Protein AF-A0A9D1FZ82-F1 (afdb_monomer_lite)

Organism: NCBI:txid2840668

Structure (mmCIF, N/CA/C/O backbone):
data_AF-A0A9D1FZ82-F1
#
_entry.id   AF-A0A9D1FZ82-F1
#
loop_
_atom_site.group_PDB
_atom_site.id
_atom_site.type_symbol
_atom_site.label_atom_id
_atom_site.label_alt_id
_atom_site.label_comp_id
_atom_site.label_asym_id
_atom_site.label_entity_id
_atom_site.label_seq_id
_atom_site.pdbx_PDB_ins_code
_atom_site.Cartn_x
_atom_site.Cartn_y
_atom_site.Cartn_z
_atom_site.occupancy
_atom_site.B_iso_or_equiv
_atom_site.auth_seq_id
_atom_site.auth_comp_id
_atom_site.auth_asym_id
_atom_site.auth_atom_id
_atom_site.pdbx_PDB_model_num
ATOM 1 N N . MET A 1 1 ? -15.904 -6.780 24.017 1.00 53.94 1 MET A N 1
ATOM 2 C CA . MET A 1 1 ? -14.693 -6.155 23.445 1.00 53.94 1 MET A CA 1
ATOM 3 C C . MET A 1 1 ? -14.638 -6.569 21.989 1.00 53.94 1 MET A C 1
ATOM 5 O O . MET A 1 1 ? -14.682 -7.765 21.737 1.00 53.94 1 MET A O 1
ATOM 9 N N . GLN A 1 2 ? -14.647 -5.624 21.053 1.00 71.50 2 GLN A N 1
ATOM 10 C CA . GLN A 1 2 ? -14.411 -5.942 19.645 1.00 71.50 2 GLN A CA 1
ATOM 11 C C . GLN A 1 2 ? -12.895 -6.039 19.453 1.00 71.50 2 GLN A C 1
ATOM 13 O O . GLN A 1 2 ? -12.169 -5.139 19.873 1.00 71.50 2 GLN A O 1
ATOM 18 N N . TYR A 1 3 ? -12.412 -7.162 18.925 1.00 83.44 3 TYR A N 1
ATOM 19 C CA . TYR A 1 3 ? -10.988 -7.346 18.658 1.00 83.44 3 TYR A CA 1
ATOM 20 C C . TYR A 1 3 ? -10.577 -6.479 17.465 1.00 83.44 3 TYR A C 1
ATOM 22 O O . TYR A 1 3 ? -11.294 -6.429 16.469 1.00 83.44 3 TYR A O 1
ATOM 30 N N . LYS A 1 4 ? -9.430 -5.804 17.580 1.00 93.50 4 LYS A N 1
ATOM 31 C CA . LYS A 1 4 ? -8.801 -5.092 16.466 1.00 93.50 4 LYS A CA 1
ATOM 32 C C . LYS A 1 4 ? -7.979 -6.081 15.652 1.00 93.50 4 LYS A C 1
ATOM 34 O O . LYS A 1 4 ? -7.133 -6.775 16.216 1.00 93.50 4 LYS A O 1
ATOM 39 N N . VAL A 1 5 ? -8.223 -6.136 14.350 1.00 95.19 5 VAL A N 1
ATOM 40 C CA . VAL A 1 5 ? -7.501 -7.016 13.431 1.00 95.19 5 VAL A CA 1
ATOM 41 C C . VAL A 1 5 ? -6.331 -6.258 12.813 1.00 95.19 5 VAL A C 1
ATOM 43 O O . VAL A 1 5 ? -6.463 -5.116 12.370 1.00 95.19 5 VAL A O 1
ATOM 46 N N . CYS A 1 6 ? -5.176 -6.913 12.801 1.00 94.56 6 CYS A N 1
ATOM 47 C CA . CYS A 1 6 ? -4.031 -6.531 11.995 1.00 94.56 6 CYS A CA 1
ATOM 48 C C . CYS A 1 6 ? -3.896 -7.577 10.895 1.00 94.56 6 CYS A C 1
ATOM 50 O O . CYS A 1 6 ? -3.554 -8.722 11.191 1.00 94.56 6 CYS A O 1
ATOM 52 N N . ASP A 1 7 ? -4.184 -7.193 9.659 1.00 94.69 7 ASP A N 1
ATOM 53 C CA . ASP A 1 7 ? -3.956 -8.049 8.505 1.00 94.69 7 ASP A CA 1
ATOM 54 C C . ASP A 1 7 ? -2.553 -7.791 7.947 1.00 94.69 7 ASP A C 1
ATOM 56 O O . ASP A 1 7 ? -2.177 -6.654 7.646 1.00 94.69 7 ASP A O 1
ATOM 60 N N . ALA A 1 8 ? -1.768 -8.861 7.868 1.00 93.06 8 ALA A N 1
ATOM 61 C CA . ALA A 1 8 ? -0.363 -8.825 7.502 1.00 93.06 8 ALA A CA 1
ATOM 62 C C .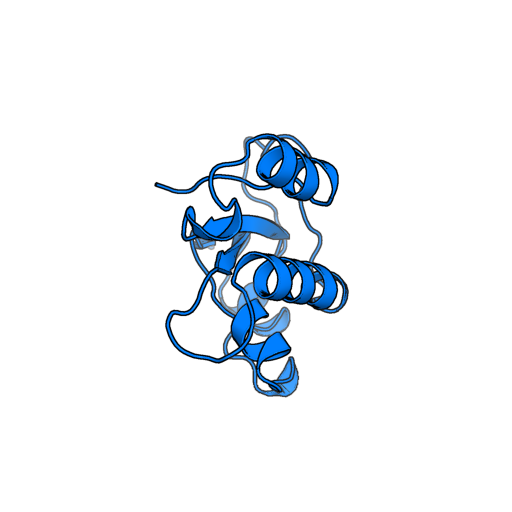 ALA A 1 8 ? -0.130 -8.809 5.985 1.00 93.06 8 ALA A C 1
ATOM 64 O O . ALA A 1 8 ? 1.007 -8.570 5.580 1.00 93.06 8 ALA A O 1
ATOM 65 N N . HIS A 1 9 ? -1.153 -9.046 5.151 1.00 93.75 9 HIS A N 1
ATOM 66 C CA . HIS A 1 9 ? -0.965 -9.116 3.699 1.00 93.75 9 HIS A CA 1
ATOM 67 C C . HIS A 1 9 ? -2.241 -8.847 2.896 1.00 93.75 9 HIS A C 1
ATOM 69 O O . HIS A 1 9 ? -3.277 -9.450 3.149 1.00 93.75 9 HIS A O 1
ATOM 75 N N . CYS A 1 10 ? -2.162 -8.004 1.862 1.00 92.38 10 CYS A N 1
ATOM 76 C CA . CYS A 1 10 ? -3.277 -7.762 0.947 1.00 92.38 10 CYS A CA 1
ATOM 77 C C . CYS A 1 10 ? -2.819 -7.347 -0.453 1.00 92.38 10 CYS A C 1
ATOM 79 O O . CYS A 1 10 ? -2.087 -6.370 -0.630 1.00 92.38 10 CYS A O 1
ATOM 81 N N . ASP A 1 11 ? -3.372 -8.036 -1.454 1.00 91.62 11 ASP A N 1
ATOM 82 C CA . ASP A 1 11 ? -3.028 -7.892 -2.874 1.00 91.62 11 ASP A CA 1
ATOM 83 C C . ASP A 1 11 ? -3.901 -6.882 -3.632 1.00 91.62 11 ASP A C 1
ATOM 85 O O . ASP A 1 11 ? -3.867 -6.809 -4.865 1.00 91.62 11 ASP A O 1
ATOM 89 N N . THR A 1 12 ? -4.709 -6.088 -2.927 1.00 91.88 12 THR A N 1
ATOM 90 C CA . THR A 1 12 ? -5.705 -5.208 -3.565 1.00 91.88 12 THR A CA 1
ATOM 91 C C . THR A 1 12 ? -5.076 -4.195 -4.522 1.00 91.88 12 THR A C 1
ATOM 93 O O . THR A 1 12 ? -5.660 -3.891 -5.560 1.00 91.88 12 THR A O 1
ATOM 96 N N . LEU A 1 13 ? -3.850 -3.733 -4.265 1.00 91.69 13 LEU A N 1
ATOM 97 C CA . LEU A 1 13 ? -3.152 -2.841 -5.197 1.00 91.69 13 LEU A CA 1
ATOM 98 C C . LEU A 1 13 ? -2.842 -3.520 -6.536 1.00 91.69 13 LEU A C 1
ATOM 100 O O . LEU A 1 13 ? -2.915 -2.877 -7.583 1.00 91.69 13 LEU A O 1
ATOM 104 N N . SER A 1 14 ? -2.552 -4.826 -6.538 1.00 89.56 14 SER A N 1
ATOM 105 C CA . SER A 1 14 ? -2.342 -5.561 -7.788 1.00 89.56 14 SER A CA 1
ATOM 106 C C . SER A 1 14 ? -3.623 -5.701 -8.597 1.00 89.56 14 SER A C 1
ATOM 108 O O . SER A 1 14 ? -3.574 -5.705 -9.828 1.00 89.56 14 SER A O 1
ATOM 110 N N . HIS A 1 15 ? -4.766 -5.815 -7.926 1.00 89.62 15 HIS A N 1
ATOM 111 C CA . HIS A 1 15 ? -6.069 -5.801 -8.583 1.00 89.62 15 HIS A CA 1
ATOM 112 C C . HIS A 1 15 ? -6.303 -4.469 -9.310 1.00 89.62 15 HIS A C 1
ATOM 114 O O . HIS A 1 15 ? -6.609 -4.481 -10.503 1.00 89.62 15 HIS A O 1
ATOM 120 N N . LEU A 1 16 ? -6.037 -3.336 -8.652 1.00 88.56 16 LEU A N 1
ATOM 121 C CA . LEU A 1 16 ? -6.186 -2.003 -9.253 1.00 88.56 16 LEU A CA 1
ATOM 122 C C . LEU A 1 16 ? -5.292 -1.817 -10.489 1.00 88.56 16 LEU A C 1
ATOM 124 O O . LEU A 1 16 ? -5.774 -1.462 -11.563 1.00 88.56 16 LEU A O 1
ATOM 128 N N . VAL A 1 17 ? -4.000 -2.153 -10.401 1.00 89.56 17 VAL A N 1
ATOM 129 C CA . VAL A 1 17 ? -3.084 -2.017 -11.557 1.00 89.56 17 VAL A CA 1
ATOM 130 C C . VAL A 1 17 ? -3.374 -3.003 -12.693 1.00 89.56 17 VAL A C 1
ATOM 132 O O . VAL A 1 17 ? -2.870 -2.824 -13.800 1.00 89.56 17 VAL A O 1
ATOM 135 N N . SER A 1 18 ? -4.170 -4.044 -12.436 1.00 87.81 18 SER A N 1
ATOM 136 C CA . SER A 1 18 ? -4.590 -5.026 -13.443 1.00 87.81 18 SER A CA 1
ATOM 137 C C . SER A 1 18 ? -5.897 -4.637 -14.149 1.00 87.81 18 SER A C 1
ATOM 139 O O . SER A 1 18 ? -6.444 -5.450 -14.893 1.00 87.81 18 SER A O 1
ATOM 141 N N . GLY A 1 19 ? -6.390 -3.410 -13.937 1.00 87.06 19 GLY A N 1
ATOM 142 C CA . GLY A 1 19 ? -7.632 -2.897 -14.524 1.00 87.06 19 GLY A CA 1
ATOM 143 C C . GLY A 1 19 ? -8.871 -3.103 -13.648 1.00 87.06 19 GLY A C 1
ATOM 144 O O . GLY A 1 19 ? -9.988 -2.882 -14.112 1.00 87.06 19 GLY A O 1
ATOM 145 N N . GLY A 1 20 ? -8.688 -3.541 -12.401 1.00 88.44 20 GLY A N 1
ATOM 146 C CA . GLY A 1 20 ? -9.737 -3.547 -11.390 1.00 88.44 20 GLY A CA 1
ATOM 147 C C . GLY A 1 20 ? -10.072 -2.141 -10.884 1.00 88.44 20 GLY A C 1
ATOM 148 O O . GLY A 1 20 ? -9.332 -1.187 -11.109 1.00 88.44 20 GLY A O 1
ATOM 149 N N . THR A 1 21 ? -11.186 -2.017 -10.168 1.00 89.56 21 THR A N 1
ATOM 150 C CA . THR A 1 21 ? -11.616 -0.789 -9.485 1.00 89.56 21 THR A CA 1
ATOM 151 C C . THR A 1 21 ? -11.778 -1.052 -7.988 1.00 89.56 21 THR A C 1
ATOM 153 O O . THR A 1 21 ? -11.802 -2.201 -7.545 1.00 89.56 21 THR A O 1
ATOM 156 N N . LEU A 1 22 ? -11.911 0.001 -7.177 1.00 87.06 22 LEU A N 1
ATOM 157 C CA . LEU A 1 22 ? -12.237 -0.165 -5.754 1.00 87.06 22 LEU A CA 1
ATOM 158 C C . LEU A 1 22 ? -13.620 -0.794 -5.548 1.00 87.06 22 LEU A C 1
ATOM 160 O O . LEU A 1 22 ? -13.800 -1.592 -4.636 1.00 87.06 22 LEU A O 1
ATOM 164 N N . GLU A 1 23 ? -14.582 -0.491 -6.421 1.00 87.06 23 GLU A N 1
ATOM 165 C CA . GLU A 1 23 ? -15.952 -1.015 -6.330 1.00 87.06 23 GLU A CA 1
ATOM 166 C C . GLU A 1 23 ? -16.008 -2.543 -6.452 1.00 87.06 23 GLU A C 1
ATOM 168 O O . GLU A 1 23 ? -16.820 -3.194 -5.793 1.00 87.06 23 GLU A O 1
ATOM 173 N N . ASN A 1 24 ? -15.135 -3.126 -7.278 1.00 88.06 24 ASN A N 1
ATOM 174 C CA . ASN A 1 24 ? -15.048 -4.573 -7.472 1.00 88.06 24 ASN A CA 1
ATOM 175 C C . ASN A 1 24 ? -13.867 -5.220 -6.729 1.00 88.06 24 ASN A C 1
ATOM 177 O O . ASN A 1 24 ? -13.640 -6.421 -6.884 1.00 88.06 24 ASN A O 1
ATOM 181 N N . ALA A 1 25 ? -13.132 -4.461 -5.912 1.00 89.25 25 ALA A N 1
ATOM 182 C CA . ALA A 1 25 ? -12.078 -5.003 -5.068 1.00 89.25 25 ALA A CA 1
ATOM 183 C C . ALA A 1 25 ? -12.669 -5.861 -3.941 1.00 89.25 25 ALA A C 1
ATOM 185 O O . ALA A 1 25 ? -13.742 -5.576 -3.403 1.00 89.25 25 ALA A O 1
ATOM 186 N N . THR A 1 26 ? -11.953 -6.916 -3.542 1.00 87.38 26 THR A N 1
ATOM 187 C CA . THR A 1 26 ? -12.321 -7.725 -2.367 1.00 87.38 26 THR A CA 1
ATOM 188 C C . THR A 1 26 ? -12.211 -6.906 -1.084 1.00 87.38 26 THR A C 1
ATOM 190 O O . THR A 1 26 ? -13.080 -7.007 -0.216 1.00 87.38 26 THR A O 1
ATOM 193 N N . ILE A 1 27 ? -11.192 -6.051 -0.992 1.00 91.50 27 ILE A N 1
ATOM 194 C CA . ILE A 1 27 ? -10.973 -5.151 0.136 1.00 91.50 27 ILE A CA 1
ATOM 195 C C . ILE A 1 27 ? -11.338 -3.729 -0.281 1.00 91.50 27 ILE A C 1
ATOM 197 O O . ILE A 1 27 ? -10.799 -3.191 -1.245 1.00 91.50 27 ILE A O 1
ATOM 201 N N . THR A 1 28 ? -12.243 -3.125 0.484 1.00 91.75 28 THR A N 1
ATOM 202 C CA . THR A 1 28 ? -12.617 -1.711 0.392 1.00 91.75 28 THR A CA 1
ATOM 203 C C . THR A 1 28 ? -12.520 -1.092 1.790 1.00 91.75 28 THR A C 1
ATOM 205 O O . THR A 1 28 ? -12.544 -1.837 2.778 1.00 91.75 28 THR A O 1
ATOM 208 N N . PRO A 1 29 ? -12.432 0.240 1.919 1.00 91.00 29 PRO A N 1
ATOM 209 C CA . PRO A 1 29 ? -12.450 0.917 3.218 1.00 91.00 29 PRO A CA 1
ATOM 210 C C . PRO A 1 29 ? -13.628 0.490 4.107 1.00 91.00 29 PRO A C 1
ATOM 212 O O . PRO A 1 29 ? -13.458 0.229 5.298 1.00 91.00 29 PRO A O 1
ATOM 215 N N . GLU A 1 30 ? -14.815 0.340 3.521 1.00 92.56 30 GLU A N 1
ATOM 216 C CA . GLU A 1 30 ? -16.034 -0.065 4.222 1.00 92.56 30 GLU A CA 1
ATOM 217 C C . GLU A 1 30 ? -15.928 -1.503 4.728 1.00 92.56 30 GLU A C 1
ATOM 219 O O . GLU A 1 30 ? -16.341 -1.798 5.849 1.00 92.56 30 GLU A O 1
ATOM 224 N N . ARG A 1 31 ? -15.341 -2.405 3.929 1.00 94.25 31 ARG A N 1
ATOM 225 C CA . ARG A 1 31 ? -15.128 -3.802 4.331 1.00 94.25 31 ARG A CA 1
ATOM 226 C C . ARG A 1 31 ? -14.052 -3.936 5.402 1.00 94.25 31 ARG A C 1
ATOM 228 O O . ARG A 1 31 ? -14.226 -4.749 6.305 1.00 94.25 31 ARG A O 1
ATOM 235 N N . LEU A 1 32 ? -12.995 -3.121 5.352 1.00 95.00 32 LEU A N 1
ATOM 236 C CA . LEU A 1 32 ? -11.998 -3.049 6.425 1.00 95.00 32 LEU A CA 1
ATOM 237 C C . LEU A 1 32 ? -12.654 -2.622 7.742 1.00 95.00 32 LEU A C 1
ATOM 239 O O . LEU A 1 32 ? -12.491 -3.294 8.759 1.00 95.00 32 LEU A O 1
ATOM 243 N N . ALA A 1 33 ? -13.456 -1.553 7.708 1.00 93.81 33 ALA A N 1
ATOM 244 C CA . ALA A 1 33 ? -14.171 -1.059 8.881 1.00 93.81 33 ALA A CA 1
ATOM 245 C C . ALA A 1 33 ? -15.169 -2.096 9.425 1.00 93.81 33 ALA A C 1
ATOM 247 O O . ALA A 1 33 ? -15.164 -2.390 10.620 1.00 93.81 33 ALA A O 1
ATOM 248 N N . ALA A 1 34 ? -15.983 -2.701 8.556 1.00 93.88 34 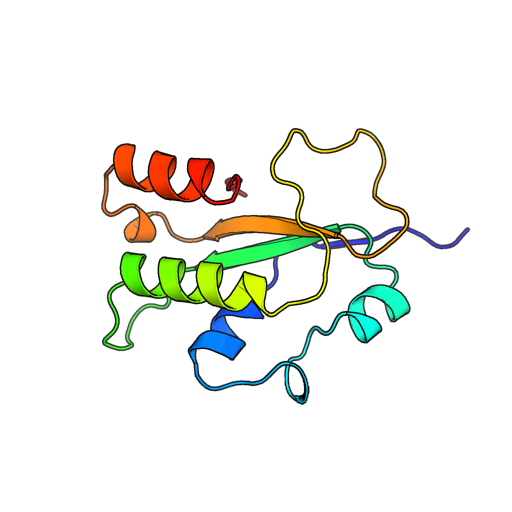ALA A N 1
ATOM 249 C CA . ALA A 1 34 ? -16.955 -3.723 8.943 1.00 93.88 34 ALA A CA 1
ATOM 250 C C . ALA A 1 34 ? -16.292 -4.994 9.504 1.00 93.88 34 ALA A C 1
ATOM 252 O O . ALA A 1 34 ? -16.829 -5.617 10.419 1.00 93.88 34 ALA A O 1
ATOM 253 N N . GLY A 1 35 ? -15.118 -5.361 8.983 1.00 93.44 35 GLY A N 1
ATOM 254 C CA . GLY A 1 35 ? -14.320 -6.496 9.448 1.00 93.44 35 GLY A CA 1
ATOM 255 C C . GLY A 1 35 ? -13.508 -6.229 10.719 1.00 93.44 35 GLY A C 1
ATOM 256 O O . GLY A 1 35 ? -12.887 -7.153 11.238 1.00 93.44 35 GLY A O 1
ATOM 257 N N . GLY A 1 36 ? -13.492 -4.993 11.232 1.00 95.00 36 GLY A N 1
ATOM 258 C CA . GLY A 1 36 ? -12.670 -4.618 12.386 1.00 95.00 36 GLY A CA 1
ATOM 259 C C . GLY A 1 36 ? -11.166 -4.599 12.090 1.00 95.00 36 GLY A C 1
ATOM 260 O O . GLY A 1 36 ? -10.361 -4.765 13.009 1.00 95.00 36 GLY A O 1
ATOM 261 N N . VAL A 1 37 ? -10.776 -4.417 10.823 1.00 96.25 37 VAL A N 1
ATOM 262 C CA . VAL A 1 37 ? -9.371 -4.290 10.417 1.00 96.25 37 VAL A CA 1
ATOM 263 C C . VAL A 1 37 ? -8.874 -2.894 10.762 1.00 96.25 37 VAL A C 1
ATOM 265 O O . VAL A 1 37 ? -9.252 -1.900 10.147 1.00 96.25 37 VAL A O 1
ATOM 268 N N . SER A 1 38 ? -8.008 -2.833 11.765 1.00 96.31 38 SER A N 1
ATOM 269 C CA . SER A 1 38 ? -7.366 -1.609 12.241 1.00 96.31 38 SER A CA 1
ATOM 270 C C . SER A 1 38 ? -6.087 -1.291 11.476 1.00 96.31 38 SER A C 1
ATOM 272 O O . SER A 1 38 ? -5.794 -0.126 11.222 1.00 96.31 38 SER A O 1
ATOM 274 N N . LEU A 1 39 ? -5.311 -2.317 11.119 1.00 95.56 39 LEU A N 1
ATOM 275 C CA . LEU A 1 39 ? -4.074 -2.172 10.358 1.00 95.56 39 LEU A CA 1
ATOM 276 C C . LEU A 1 39 ? -4.091 -3.152 9.186 1.00 95.56 39 LEU A C 1
ATOM 278 O O . LEU A 1 39 ? -4.293 -4.345 9.396 1.00 95.56 39 LEU A O 1
ATOM 282 N N . GLN A 1 40 ? -3.877 -2.641 7.979 1.00 95.75 40 GLN A N 1
ATOM 283 C CA . GLN A 1 40 ? -3.768 -3.419 6.752 1.00 95.75 40 GLN A CA 1
ATOM 284 C C . GLN A 1 40 ? -2.380 -3.219 6.156 1.00 95.75 40 GLN A C 1
ATOM 286 O O . GLN A 1 40 ? -1.977 -2.091 5.863 1.00 95.75 40 GLN A O 1
ATOM 291 N N . VAL A 1 41 ? -1.663 -4.308 5.918 1.00 95.31 41 VAL A N 1
ATOM 292 C CA . VAL A 1 41 ? -0.480 -4.273 5.060 1.00 95.31 41 VAL A CA 1
ATOM 293 C C . VAL A 1 41 ? -0.924 -4.439 3.611 1.00 95.31 41 VAL A C 1
ATOM 295 O O . VAL A 1 41 ? -1.565 -5.430 3.269 1.00 95.31 41 VAL A O 1
ATOM 298 N N . PHE A 1 42 ? -0.572 -3.480 2.761 1.00 94.69 42 PHE A N 1
ATOM 299 C CA . PHE A 1 42 ? -0.737 -3.559 1.315 1.00 94.69 42 PHE A CA 1
ATOM 300 C C . PHE A 1 42 ? 0.581 -3.981 0.667 1.00 94.69 42 PHE A C 1
ATOM 302 O O . PHE A 1 42 ? 1.601 -3.302 0.828 1.00 94.69 42 PHE A O 1
ATOM 309 N N . ALA A 1 43 ? 0.554 -5.084 -0.074 1.00 93.94 43 ALA A N 1
ATOM 310 C CA . ALA A 1 43 ? 1.738 -5.626 -0.718 1.00 93.94 43 ALA A CA 1
ATOM 311 C C . ALA A 1 43 ? 2.023 -4.924 -2.051 1.00 93.94 43 ALA A C 1
ATOM 313 O O . ALA A 1 43 ? 1.169 -4.841 -2.939 1.00 93.94 43 ALA A O 1
ATOM 314 N N . LEU A 1 44 ? 3.255 -4.444 -2.200 1.00 93.50 44 LEU A N 1
ATOM 315 C CA . LEU A 1 44 ? 3.864 -4.132 -3.484 1.00 93.50 44 LEU A CA 1
ATOM 316 C C . LEU A 1 44 ? 4.555 -5.411 -3.955 1.00 93.50 44 LEU A C 1
ATOM 318 O O . LEU A 1 44 ? 5.618 -5.749 -3.434 1.00 93.50 44 LEU A O 1
ATOM 322 N N . PHE A 1 45 ? 3.944 -6.141 -4.891 1.00 87.31 45 PHE A N 1
ATOM 323 C CA . PHE A 1 45 ? 4.436 -7.471 -5.252 1.00 87.31 45 PHE A CA 1
ATOM 324 C C . PHE A 1 45 ? 4.645 -7.704 -6.744 1.00 87.31 45 PHE A C 1
ATOM 326 O O . PHE A 1 45 ? 3.921 -7.209 -7.623 1.00 87.31 45 PHE A O 1
ATOM 333 N N . ALA A 1 46 ? 5.652 -8.523 -7.025 1.00 76.06 46 ALA A N 1
ATOM 334 C CA . ALA A 1 46 ? 5.942 -9.011 -8.355 1.00 76.06 46 ALA A CA 1
ATOM 335 C C . ALA A 1 46 ? 5.002 -10.170 -8.702 1.00 76.06 46 ALA A C 1
ATOM 337 O O . ALA A 1 46 ? 4.891 -11.152 -7.980 1.00 76.06 46 ALA A O 1
ATOM 338 N N . THR A 1 47 ? 4.337 -10.097 -9.854 1.00 66.69 47 THR A N 1
ATOM 339 C CA . THR A 1 47 ? 3.760 -11.305 -10.462 1.00 66.69 47 THR A CA 1
ATOM 340 C C . THR A 1 47 ? 4.698 -11.793 -11.543 1.00 66.69 47 THR A C 1
ATOM 342 O O . THR A 1 47 ? 4.954 -11.058 -12.500 1.00 66.69 47 THR A O 1
ATOM 345 N N . TYR A 1 48 ? 5.134 -13.044 -11.450 1.00 54.62 48 TYR A N 1
ATOM 346 C CA . TYR A 1 48 ? 5.784 -13.724 -12.562 1.00 54.62 48 TYR A CA 1
ATOM 347 C C . TYR A 1 48 ? 4.828 -13.782 -13.769 1.00 54.62 48 TYR A C 1
ATOM 349 O O . TYR A 1 48 ? 3.667 -14.169 -13.644 1.00 54.62 48 TYR A O 1
ATOM 357 N N . GLY A 1 49 ? 5.313 -13.398 -14.955 1.00 52.59 49 GLY A N 1
ATOM 358 C CA . GLY A 1 49 ? 4.694 -13.813 -16.221 1.00 52.59 49 GLY A CA 1
ATOM 359 C C . GLY A 1 49 ? 3.716 -12.861 -16.922 1.00 52.59 49 GLY A C 1
ATOM 360 O O . GLY A 1 49 ? 2.961 -13.328 -17.771 1.00 52.59 49 GLY A O 1
ATOM 361 N N . ARG A 1 50 ? 3.710 -11.546 -16.660 1.00 57.50 50 ARG A N 1
ATOM 362 C CA . ARG A 1 50 ? 2.864 -10.605 -17.431 1.00 57.50 50 ARG A CA 1
ATOM 363 C C . ARG A 1 50 ? 3.569 -9.315 -17.835 1.00 57.50 50 ARG A C 1
ATOM 365 O O . ARG A 1 50 ? 3.223 -8.285 -17.285 1.00 57.50 50 ARG A O 1
ATOM 372 N N . GLY A 1 51 ? 4.503 -9.374 -18.792 1.00 72.12 51 GLY A N 1
ATOM 373 C CA . GLY A 1 51 ? 4.947 -8.278 -19.692 1.00 72.12 51 GLY A CA 1
ATOM 374 C C . GLY A 1 51 ? 5.392 -6.917 -19.116 1.00 72.12 51 GLY A C 1
ATOM 375 O O . GLY A 1 51 ? 5.933 -6.101 -19.854 1.00 72.12 51 GLY A O 1
ATOM 376 N N . ILE A 1 52 ? 5.173 -6.663 -17.832 1.00 79.69 52 ILE A N 1
ATOM 377 C CA . ILE A 1 52 ? 5.521 -5.480 -17.066 1.00 79.69 52 ILE A CA 1
ATOM 378 C C . ILE A 1 52 ? 6.645 -5.920 -16.146 1.00 79.69 52 ILE A C 1
ATOM 380 O O . ILE A 1 52 ? 6.556 -6.949 -15.472 1.00 79.69 52 ILE A O 1
ATOM 384 N N . GLU A 1 53 ? 7.712 -5.143 -16.158 1.00 89.12 53 GLU A N 1
ATOM 385 C CA . GLU A 1 53 ? 8.864 -5.370 -15.308 1.00 89.12 53 GLU A CA 1
ATOM 386 C C . GLU A 1 53 ? 8.461 -5.188 -13.815 1.00 89.12 53 GLU A C 1
ATOM 388 O O . GLU A 1 53 ? 7.656 -4.300 -13.507 1.00 89.12 53 GLU A O 1
ATOM 393 N N . PRO A 1 54 ? 8.925 -6.059 -12.892 1.00 90.06 54 PRO A N 1
ATOM 394 C CA . PRO A 1 54 ? 8.529 -6.038 -11.479 1.00 90.06 54 PRO A CA 1
ATOM 395 C C . PRO A 1 54 ? 8.627 -4.678 -10.777 1.00 90.06 54 PRO A C 1
ATOM 397 O O . PRO A 1 54 ? 7.680 -4.288 -10.088 1.00 90.06 54 PRO A O 1
ATOM 400 N N . TYR A 1 55 ? 9.728 -3.947 -10.958 1.00 91.88 55 TYR A N 1
ATOM 401 C CA . TYR A 1 55 ? 9.920 -2.622 -10.370 1.00 91.88 55 TYR A CA 1
ATOM 402 C C . TYR A 1 55 ? 8.868 -1.626 -10.879 1.00 91.88 55 TYR A C 1
ATOM 404 O O . TYR A 1 55 ? 8.198 -0.961 -10.083 1.00 91.88 55 TYR A O 1
ATOM 412 N N . GLU A 1 56 ? 8.626 -1.579 -12.189 1.00 91.44 56 GLU A N 1
ATOM 413 C CA . GLU A 1 56 ? 7.591 -0.721 -12.778 1.00 91.44 56 GLU A CA 1
ATOM 414 C C . GLU A 1 56 ? 6.179 -1.082 -12.300 1.00 91.44 56 GLU A C 1
ATOM 416 O O . GLU A 1 56 ? 5.346 -0.200 -12.066 1.00 91.44 56 GLU A O 1
ATOM 421 N N . LYS A 1 57 ? 5.892 -2.370 -12.083 1.00 90.62 57 LYS A N 1
ATOM 422 C CA . LYS A 1 57 ? 4.612 -2.792 -11.500 1.00 90.62 57 LYS A CA 1
ATOM 423 C C . LYS A 1 57 ? 4.456 -2.279 -10.065 1.00 90.62 57 LYS A C 1
ATOM 425 O O . LYS A 1 57 ? 3.411 -1.713 -9.744 1.00 90.62 57 LYS A O 1
ATOM 430 N N . ALA A 1 58 ? 5.479 -2.430 -9.225 1.00 92.88 58 ALA A N 1
ATOM 431 C CA . ALA A 1 58 ? 5.462 -1.950 -7.843 1.00 92.88 58 ALA A CA 1
ATOM 432 C C . ALA A 1 58 ? 5.277 -0.424 -7.767 1.00 92.88 58 ALA A C 1
ATOM 434 O O . ALA A 1 58 ? 4.491 0.062 -6.954 1.00 92.88 58 ALA A O 1
ATOM 435 N N . ARG A 1 59 ? 5.902 0.340 -8.673 1.00 93.25 59 ARG A N 1
ATOM 436 C CA . ARG A 1 59 ? 5.674 1.792 -8.788 1.00 93.25 59 ARG A CA 1
ATOM 437 C C . ARG A 1 59 ? 4.228 2.141 -9.127 1.00 93.25 59 ARG A C 1
ATOM 439 O O . ARG A 1 59 ? 3.666 3.058 -8.533 1.00 93.25 59 ARG A O 1
ATOM 446 N N . ARG A 1 60 ? 3.603 1.405 -10.051 1.00 93.06 60 ARG A N 1
ATOM 447 C CA . ARG A 1 60 ? 2.180 1.594 -10.384 1.00 93.06 60 ARG A CA 1
ATOM 448 C C . ARG A 1 60 ? 1.270 1.252 -9.210 1.00 93.06 60 ARG A C 1
ATOM 450 O O . ARG A 1 60 ? 0.313 1.979 -8.979 1.00 93.06 60 ARG A O 1
ATOM 457 N N . MET A 1 61 ? 1.575 0.191 -8.460 1.00 94.00 61 MET A N 1
ATOM 458 C CA . MET A 1 61 ? 0.821 -0.164 -7.252 1.00 94.00 61 MET A CA 1
ATOM 459 C C . MET A 1 61 ? 0.914 0.938 -6.203 1.00 94.00 61 MET A C 1
ATOM 461 O O . MET A 1 61 ? -0.103 1.327 -5.636 1.00 94.00 61 MET A O 1
ATOM 465 N N . LEU A 1 62 ? 2.114 1.477 -5.989 1.00 93.56 62 LEU A N 1
ATOM 466 C CA . LEU A 1 62 ? 2.313 2.577 -5.059 1.00 93.56 62 LEU A CA 1
ATOM 467 C C . LEU A 1 62 ? 1.539 3.832 -5.490 1.00 93.56 62 LEU A C 1
ATOM 469 O O . LEU A 1 62 ? 0.905 4.477 -4.661 1.00 93.56 62 LEU A O 1
ATOM 473 N N . SER A 1 63 ? 1.530 4.143 -6.790 1.00 92.00 63 SER A N 1
ATOM 474 C CA . SER A 1 63 ? 0.712 5.231 -7.336 1.00 92.00 63 SER A CA 1
ATOM 475 C C . SER A 1 63 ? -0.786 4.987 -7.120 1.00 92.00 63 SER A C 1
ATOM 477 O O . SER A 1 63 ? -1.490 5.896 -6.694 1.00 92.00 63 SER A O 1
ATOM 479 N N . ALA A 1 64 ? -1.268 3.767 -7.375 1.00 89.94 64 ALA A N 1
ATOM 480 C CA . ALA A 1 64 ? -2.669 3.389 -7.179 1.00 89.94 64 ALA A CA 1
ATOM 481 C C . ALA A 1 64 ? -3.084 3.427 -5.700 1.00 89.94 64 ALA A C 1
ATOM 483 O O . ALA A 1 64 ? -4.243 3.676 -5.385 1.00 89.94 64 ALA A O 1
ATOM 484 N N . ALA A 1 65 ? -2.146 3.232 -4.772 1.00 88.50 65 ALA A N 1
ATOM 485 C CA . ALA A 1 65 ? -2.431 3.347 -3.348 1.00 88.50 65 ALA A CA 1
ATOM 486 C C . ALA A 1 65 ? -2.840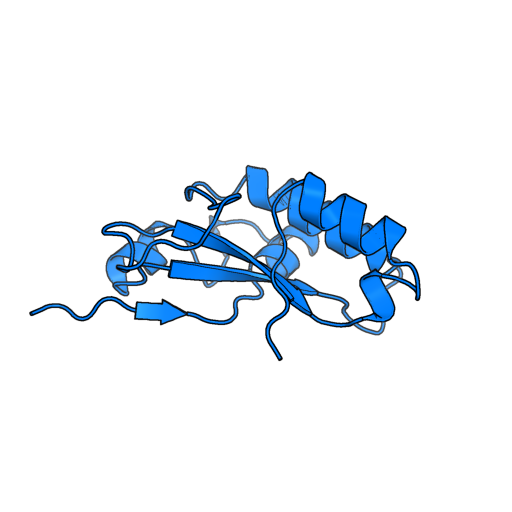 4.769 -2.933 1.00 88.50 65 ALA A C 1
ATOM 488 O O . ALA A 1 65 ? -3.584 4.919 -1.969 1.00 88.50 65 ALA A O 1
ATOM 489 N N . GLY A 1 66 ? -2.427 5.800 -3.683 1.00 83.00 66 GLY A N 1
ATOM 490 C CA . GLY A 1 66 ? -2.919 7.168 -3.495 1.00 83.00 66 GLY A CA 1
ATOM 491 C C . GLY A 1 66 ? -4.421 7.327 -3.765 1.00 83.00 66 GLY A C 1
ATOM 492 O O . GLY A 1 66 ? -5.027 8.282 -3.289 1.00 83.00 66 GLY A O 1
ATOM 493 N N . GLU A 1 67 ? -5.031 6.387 -4.491 1.00 80.38 67 GLU A N 1
ATOM 494 C CA . GLU A 1 67 ? -6.473 6.348 -4.754 1.00 80.38 67 GLU A CA 1
ATOM 495 C C . GLU A 1 67 ? -7.242 5.557 -3.684 1.00 80.38 67 GLU A C 1
ATOM 497 O O . GLU A 1 67 ? -8.464 5.664 -3.603 1.00 80.38 67 GLU A O 1
ATOM 502 N N . PHE A 1 68 ? -6.553 4.773 -2.846 1.00 84.56 68 PHE A N 1
ATOM 503 C CA . PHE A 1 68 ? -7.177 3.994 -1.779 1.0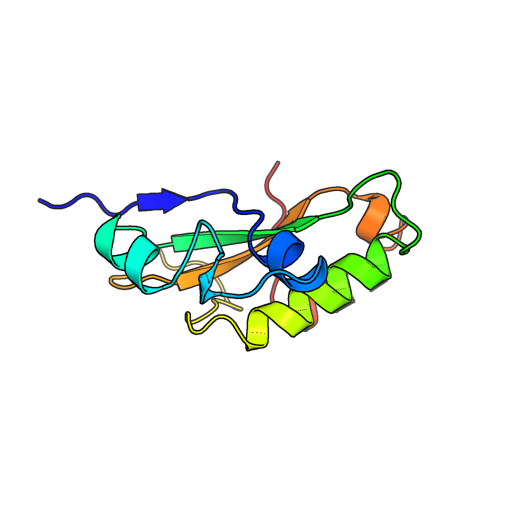0 84.56 68 PHE A CA 1
ATOM 504 C C . PHE A 1 68 ? -7.384 4.893 -0.547 1.00 84.56 68 PHE A C 1
ATOM 506 O O . PHE A 1 68 ? -6.403 5.311 0.070 1.00 84.56 68 PHE A O 1
ATOM 513 N N . PRO A 1 69 ? -8.628 5.203 -0.133 1.00 88.81 69 PRO A N 1
ATOM 514 C CA . PRO A 1 69 ? -8.889 6.276 0.827 1.00 88.81 69 PRO A CA 1
ATOM 515 C C . PRO A 1 69 ? -8.747 5.796 2.283 1.00 88.81 69 PRO A C 1
ATOM 517 O O . PRO A 1 69 ? -9.656 5.955 3.098 1.00 88.81 69 PRO A O 1
ATOM 520 N N . VAL A 1 70 ? -7.600 5.201 2.621 1.00 92.06 70 VAL A N 1
ATOM 521 C CA . VAL A 1 70 ? -7.197 4.907 4.004 1.00 92.06 70 VAL A CA 1
ATOM 522 C C . VAL A 1 70 ? -5.898 5.640 4.335 1.00 92.06 70 VAL A C 1
ATOM 524 O O . VAL A 1 70 ? -5.006 5.711 3.489 1.00 92.06 70 VAL A O 1
ATOM 527 N N . PRO A 1 71 ? -5.746 6.180 5.556 1.00 94.56 71 PRO A N 1
ATOM 528 C CA . PRO A 1 71 ? -4.483 6.771 5.980 1.00 94.56 71 PRO A CA 1
ATOM 529 C C . PRO A 1 71 ? -3.352 5.746 5.900 1.00 94.56 71 PRO A C 1
ATOM 531 O O . PRO A 1 71 ? -3.552 4.598 6.286 1.00 94.56 71 PRO A O 1
ATOM 534 N N . VAL A 1 72 ? -2.160 6.153 5.463 1.00 94.69 72 VAL A N 1
ATOM 535 C CA . VAL A 1 72 ? -0.973 5.285 5.434 1.00 94.69 72 VAL A CA 1
ATOM 536 C C . VAL A 1 72 ? 0.075 5.774 6.428 1.00 94.69 72 VAL A C 1
ATOM 538 O O . VAL A 1 72 ? 0.403 6.960 6.470 1.00 94.69 72 VAL A O 1
ATOM 541 N N . LEU A 1 73 ? 0.641 4.856 7.214 1.00 94.94 73 LEU A N 1
ATOM 542 C CA . LEU A 1 73 ? 1.713 5.166 8.161 1.00 94.94 73 LEU A CA 1
ATOM 543 C C . LEU A 1 73 ? 3.090 5.093 7.498 1.00 94.94 73 LEU A C 1
ATOM 545 O O . LEU A 1 73 ? 3.647 4.010 7.279 1.00 94.94 73 LEU A O 1
ATOM 549 N N . THR A 1 74 ? 3.689 6.264 7.305 1.00 93.19 74 THR A N 1
ATOM 550 C CA . THR A 1 74 ? 5.052 6.425 6.777 1.00 93.19 74 THR A CA 1
ATOM 551 C C . THR A 1 74 ? 6.132 6.500 7.868 1.00 93.19 74 THR A C 1
ATOM 553 O O . THR A 1 74 ? 7.324 6.476 7.580 1.00 93.19 74 THR A O 1
ATOM 556 N N . GLY A 1 75 ? 5.734 6.563 9.142 1.00 90.06 75 GLY A N 1
ATOM 557 C CA . GLY A 1 75 ? 6.637 6.603 10.296 1.00 90.06 75 GLY A CA 1
ATOM 558 C C . GLY A 1 75 ? 6.803 5.259 11.013 1.00 90.06 75 GLY A C 1
ATOM 559 O O . GLY A 1 75 ? 6.482 4.184 10.494 1.00 90.06 75 GLY A O 1
ATOM 560 N N . ALA A 1 76 ? 7.291 5.327 12.254 1.00 90.25 76 ALA A N 1
ATOM 561 C CA . ALA A 1 76 ? 7.280 4.186 13.164 1.00 90.25 76 ALA A CA 1
ATOM 562 C C . ALA A 1 76 ? 5.846 3.666 13.371 1.00 90.25 76 ALA A C 1
ATOM 564 O O . ALA A 1 76 ? 4.890 4.443 13.384 1.00 90.25 76 ALA A O 1
ATOM 565 N N . LEU A 1 77 ? 5.699 2.348 13.533 1.00 90.75 77 LEU A N 1
ATOM 566 C CA . LEU A 1 77 ? 4.405 1.768 13.890 1.00 90.75 77 LEU A CA 1
ATOM 567 C C . LEU A 1 77 ? 4.023 2.191 15.319 1.00 90.75 77 LEU A C 1
ATOM 569 O O . LEU A 1 77 ? 4.894 2.211 16.193 1.00 90.75 77 LEU A O 1
ATOM 573 N N . PRO A 1 78 ? 2.746 2.519 15.578 1.00 91.00 78 PRO A N 1
ATOM 574 C CA . PRO A 1 78 ? 2.284 2.828 16.923 1.00 91.00 78 PRO A CA 1
ATOM 575 C C . PRO A 1 78 ? 2.328 1.580 17.816 1.00 91.00 78 PRO A C 1
ATOM 577 O O . PRO A 1 78 ? 2.170 0.455 17.347 1.00 91.00 78 PRO A O 1
ATOM 580 N N . ALA A 1 79 ? 2.487 1.782 19.127 1.00 91.38 79 ALA A N 1
ATOM 581 C CA . ALA A 1 79 ? 2.473 0.688 20.104 1.00 91.38 79 ALA A CA 1
ATOM 582 C C . ALA A 1 79 ? 1.089 0.021 20.252 1.00 91.38 79 ALA A C 1
ATOM 584 O O . ALA A 1 79 ? 0.996 -1.126 20.682 1.00 91.38 79 ALA A O 1
ATOM 585 N N . ALA A 1 80 ? 0.018 0.737 19.901 1.00 93.69 80 ALA A N 1
ATOM 586 C CA . ALA A 1 80 ? -1.349 0.235 19.882 1.00 93.69 80 ALA A CA 1
ATOM 587 C C . ALA A 1 80 ? -1.910 0.288 18.457 1.00 93.69 80 ALA A C 1
ATOM 589 O O . ALA A 1 80 ? -1.611 1.216 17.705 1.00 93.69 80 ALA A O 1
ATOM 590 N N . LEU A 1 81 ? -2.753 -0.687 18.102 1.00 93.56 81 LEU A N 1
ATOM 591 C CA . LEU A 1 81 ? -3.412 -0.700 16.797 1.00 93.56 81 LEU A CA 1
ATOM 592 C C . LEU A 1 81 ? -4.326 0.528 16.623 1.00 93.56 81 LEU A C 1
ATOM 594 O O . LEU A 1 81 ? -5.037 0.881 17.576 1.00 93.56 81 LEU A O 1
ATOM 598 N N . PRO A 1 82 ? -4.369 1.132 15.420 1.00 94.88 82 PRO A N 1
ATOM 599 C CA . PRO A 1 82 ? -5.254 2.256 15.116 1.00 94.88 82 PRO A CA 1
ATOM 600 C C . PRO A 1 82 ? -6.732 1.962 15.414 1.00 94.88 82 PRO A C 1
ATOM 602 O O . PRO A 1 82 ? -7.174 0.813 15.396 1.00 94.88 82 PRO A O 1
ATOM 605 N N . ASP A 1 83 ? -7.517 2.997 15.707 1.00 93.19 83 ASP A N 1
ATOM 606 C CA . ASP A 1 83 ? -8.964 2.856 15.946 1.00 93.19 83 ASP A CA 1
ATOM 607 C C . ASP A 1 83 ? -9.782 2.740 14.650 1.00 93.19 83 ASP A C 1
ATOM 609 O O . ASP A 1 83 ? -10.908 2.252 14.678 1.00 93.19 83 ASP A O 1
ATOM 613 N N . ALA A 1 84 ? -9.205 3.150 13.519 1.00 93.44 84 ALA A N 1
ATOM 614 C CA . ALA A 1 84 ? -9.808 3.090 12.192 1.00 93.44 84 ALA A CA 1
ATOM 615 C C . ALA A 1 84 ? -8.850 2.412 11.196 1.00 93.44 84 ALA A C 1
ATOM 617 O O . ALA A 1 84 ? -7.634 2.445 11.427 1.00 93.44 84 ALA A O 1
ATOM 618 N N . PRO A 1 85 ? -9.363 1.837 10.089 1.00 96.06 85 PRO A N 1
ATOM 619 C CA . PRO A 1 85 ? -8.535 1.211 9.066 1.00 96.06 85 PRO A CA 1
ATOM 620 C C . PRO A 1 85 ? -7.382 2.106 8.624 1.00 96.06 85 PRO A C 1
ATOM 622 O O . PRO A 1 85 ? -7.587 3.237 8.187 1.00 96.06 85 PRO A O 1
ATOM 625 N N . THR A 1 86 ? -6.167 1.588 8.753 1.00 96.12 86 THR A N 1
ATOM 626 C CA . THR A 1 86 ? -4.930 2.298 8.434 1.00 96.12 86 THR A CA 1
ATOM 627 C C . THR A 1 86 ? -4.006 1.371 7.654 1.00 96.12 86 THR A C 1
ATOM 629 O O . THR A 1 86 ? -3.849 0.203 7.999 1.00 96.12 86 THR A O 1
ATOM 632 N N . GLY A 1 87 ? -3.393 1.888 6.598 1.00 95.56 87 GLY A N 1
ATOM 633 C CA . GLY A 1 87 ? -2.485 1.172 5.721 1.00 95.56 87 GLY A CA 1
ATOM 634 C C . GLY A 1 87 ? -1.019 1.270 6.133 1.00 95.56 87 GLY A C 1
ATOM 635 O O . GLY A 1 87 ? -0.560 2.262 6.705 1.00 95.56 87 GLY A O 1
ATOM 636 N N . VAL A 1 88 ? -0.258 0.254 5.754 1.00 96.06 88 VAL A N 1
ATOM 637 C CA . VAL A 1 88 ? 1.203 0.277 5.622 1.00 96.06 88 VAL A CA 1
ATOM 638 C C . VAL A 1 88 ? 1.593 -0.469 4.355 1.00 96.06 88 VAL A C 1
ATOM 640 O O . VAL A 1 88 ? 0.832 -1.314 3.891 1.00 96.06 88 VAL A O 1
ATOM 643 N N . PHE A 1 89 ? 2.775 -0.196 3.811 1.00 96.00 89 PHE A N 1
ATOM 644 C CA . PHE A 1 89 ? 3.270 -0.925 2.645 1.00 96.00 89 PHE A CA 1
ATOM 645 C C . PHE A 1 89 ? 4.284 -1.993 3.024 1.00 96.00 89 PHE A C 1
ATOM 647 O O . PHE A 1 89 ? 5.141 -1.772 3.890 1.00 96.00 89 PHE A O 1
ATOM 654 N N . SER A 1 90 ? 4.214 -3.119 2.321 1.00 95.19 90 SER A N 1
ATOM 655 C CA . SER A 1 90 ? 5.282 -4.110 2.262 1.00 95.19 90 SER A CA 1
ATOM 656 C C . SER A 1 90 ? 5.795 -4.307 0.839 1.00 95.19 90 SER A C 1
ATOM 658 O O . SER A 1 90 ? 5.107 -3.984 -0.127 1.00 95.19 90 SER A O 1
ATOM 660 N N . ILE A 1 91 ? 7.017 -4.824 0.714 1.00 93.56 91 ILE A N 1
ATOM 661 C CA . ILE A 1 91 ? 7.521 -5.387 -0.545 1.00 93.56 91 ILE A CA 1
ATOM 662 C C . ILE A 1 91 ? 7.464 -6.907 -0.428 1.00 93.56 91 ILE A C 1
ATOM 664 O O . ILE A 1 91 ? 8.010 -7.470 0.521 1.00 93.56 91 ILE A O 1
ATOM 668 N N . GLU A 1 92 ? 6.840 -7.556 -1.407 1.00 90.88 92 GLU A N 1
ATOM 669 C CA . GLU A 1 92 ? 6.829 -9.009 -1.573 1.00 90.88 92 GLU A CA 1
ATOM 670 C C . GLU A 1 92 ? 7.543 -9.364 -2.889 1.00 90.88 92 GLU A C 1
ATOM 672 O O . GLU A 1 92 ? 7.148 -8.931 -3.974 1.00 90.88 92 GLU A O 1
ATOM 677 N N . GLY A 1 93 ? 8.615 -10.151 -2.788 1.00 88.12 93 GLY A N 1
ATOM 678 C CA . GLY A 1 93 ? 9.487 -10.485 -3.917 1.00 88.12 93 GLY A CA 1
ATOM 679 C C . GLY A 1 93 ? 10.660 -9.510 -4.068 1.00 88.12 93 GLY A C 1
ATOM 680 O O . GLY A 1 93 ? 10.504 -8.335 -4.409 1.00 88.12 93 GLY A O 1
ATOM 681 N N . GLY A 1 94 ? 11.877 -10.008 -3.827 1.00 88.56 94 GLY A N 1
ATOM 682 C CA . GLY A 1 94 ? 13.112 -9.218 -3.914 1.00 88.56 94 GLY A CA 1
ATOM 683 C C . GLY A 1 94 ? 13.470 -8.773 -5.337 1.00 88.56 94 GLY A C 1
ATOM 684 O O . GLY A 1 94 ? 14.251 -7.839 -5.522 1.00 88.56 94 GLY A O 1
ATOM 685 N N . GLU A 1 95 ? 12.879 -9.394 -6.353 1.00 88.94 95 GLU A N 1
ATOM 686 C CA . GLU A 1 95 ? 13.018 -9.043 -7.764 1.00 88.94 95 GLU A CA 1
ATOM 687 C C . GLU A 1 95 ? 12.576 -7.609 -8.074 1.00 88.94 95 GLU A C 1
ATOM 689 O O . GLU A 1 95 ? 13.143 -7.007 -8.980 1.00 88.94 95 GLU A O 1
ATOM 694 N N . ILE A 1 96 ? 11.661 -7.022 -7.290 1.00 91.06 96 ILE A N 1
ATOM 695 C CA . ILE A 1 96 ? 11.282 -5.598 -7.388 1.00 91.06 96 ILE A CA 1
ATOM 696 C C . ILE A 1 96 ? 12.502 -4.691 -7.202 1.00 91.06 96 ILE A C 1
ATOM 698 O O . ILE A 1 96 ? 12.613 -3.636 -7.819 1.00 91.06 96 ILE A O 1
ATOM 702 N N . LEU A 1 97 ? 13.444 -5.100 -6.355 1.00 92.31 97 LEU A N 1
ATOM 703 C CA . LEU A 1 97 ? 14.640 -4.320 -6.058 1.00 92.31 97 LEU A CA 1
ATOM 704 C C . LEU A 1 97 ? 15.725 -4.521 -7.124 1.00 92.31 97 LEU A C 1
ATOM 706 O O . LEU A 1 97 ? 16.688 -3.758 -7.179 1.00 92.31 97 LEU A O 1
ATOM 710 N N . GLN A 1 98 ? 15.596 -5.556 -7.961 1.00 91.25 98 GLN A N 1
ATOM 711 C CA . GLN A 1 98 ? 16.573 -5.997 -8.966 1.00 91.25 98 GLN A CA 1
ATOM 712 C C . GLN A 1 98 ? 18.029 -5.932 -8.447 1.00 91.25 98 GLN A C 1
ATOM 714 O O . GLN A 1 98 ? 18.934 -5.427 -9.110 1.00 91.25 98 GLN A O 1
ATOM 719 N N . GLY A 1 99 ? 18.232 -6.407 -7.211 1.00 91.69 99 GLY A N 1
ATOM 720 C CA . GLY A 1 99 ? 19.538 -6.461 -6.547 1.00 91.69 99 GLY A CA 1
ATOM 721 C C . GLY A 1 99 ? 20.113 -5.118 -6.069 1.00 91.69 99 GLY A C 1
ATOM 722 O O . GLY A 1 99 ? 21.297 -5.076 -5.752 1.00 91.69 99 GLY A O 1
ATOM 723 N N . SER A 1 100 ? 19.323 -4.039 -6.013 1.00 94.06 100 SER A N 1
ATOM 724 C CA . SER A 1 100 ? 19.777 -2.687 -5.645 1.00 94.06 100 SER A CA 1
ATOM 725 C C . SER A 1 100 ? 19.153 -2.192 -4.337 1.00 94.06 100 SER A C 1
ATOM 727 O O . SER A 1 100 ? 17.932 -2.178 -4.167 1.00 94.06 100 SER A O 1
ATOM 729 N N . LEU A 1 101 ? 20.010 -1.734 -3.418 1.00 94.06 101 LEU A N 1
ATOM 730 C CA . LEU A 1 101 ? 19.587 -1.071 -2.180 1.00 94.06 101 LEU A CA 1
ATOM 731 C C . LEU A 1 101 ? 19.094 0.356 -2.436 1.00 94.06 101 LEU A C 1
ATOM 733 O O . LEU A 1 101 ? 18.268 0.862 -1.684 1.00 94.06 101 LEU A O 1
ATOM 737 N N . GLU A 1 102 ? 19.556 0.994 -3.508 1.00 96.06 102 GLU A N 1
ATOM 738 C CA . GLU A 1 102 ? 19.073 2.299 -3.952 1.00 96.06 102 GLU A CA 1
ATOM 739 C C . GLU A 1 102 ? 17.592 2.214 -4.329 1.00 96.06 102 GLU A C 1
ATOM 741 O O . GLU A 1 102 ? 16.800 3.033 -3.875 1.00 96.06 102 GLU A O 1
ATOM 746 N N . ARG A 1 103 ? 17.181 1.156 -5.040 1.00 93.94 103 ARG A N 1
ATOM 747 C CA . ARG A 1 103 ? 15.757 0.915 -5.321 1.00 93.94 103 ARG A CA 1
ATOM 748 C C . ARG A 1 103 ? 14.939 0.677 -4.066 1.00 93.94 103 ARG A C 1
ATOM 750 O O . ARG A 1 103 ? 13.816 1.161 -3.969 1.00 93.94 103 ARG A O 1
ATOM 757 N N . PHE A 1 104 ? 15.491 -0.040 -3.090 1.00 94.12 104 PHE A N 1
ATOM 758 C CA . PHE A 1 104 ? 14.835 -0.165 -1.790 1.00 94.12 104 PHE A CA 1
ATOM 759 C C . PHE A 1 104 ? 14.648 1.211 -1.137 1.00 94.12 104 PHE A C 1
ATOM 761 O O . PHE A 1 104 ? 13.549 1.531 -0.685 1.00 94.12 104 PHE A O 1
ATOM 768 N N . ALA A 1 105 ? 15.692 2.044 -1.141 1.00 95.00 105 ALA A N 1
ATOM 769 C CA . ALA A 1 105 ? 15.644 3.392 -0.587 1.00 95.00 105 ALA A CA 1
ATOM 770 C C . ALA A 1 105 ? 14.626 4.292 -1.307 1.00 95.00 105 ALA A C 1
ATOM 772 O O . ALA A 1 105 ? 13.982 5.104 -0.651 1.00 95.00 105 ALA A O 1
ATOM 773 N N . GLU A 1 106 ? 14.426 4.133 -2.618 1.00 95.25 106 GLU A N 1
ATOM 774 C CA . GLU A 1 106 ? 13.390 4.853 -3.370 1.00 95.25 106 GLU A CA 1
ATOM 775 C C . GLU A 1 106 ? 11.980 4.531 -2.858 1.00 95.25 106 GLU A C 1
ATOM 777 O O . GLU A 1 106 ? 11.204 5.444 -2.571 1.00 95.25 106 GLU A O 1
ATOM 782 N N . PHE A 1 107 ? 11.647 3.246 -2.697 1.00 94.06 107 PHE A N 1
ATOM 783 C CA . PHE A 1 107 ? 10.347 2.842 -2.155 1.00 94.06 107 PHE A CA 1
ATOM 784 C C . PHE A 1 107 ? 10.181 3.266 -0.691 1.00 94.06 107 PHE A C 1
ATOM 786 O O . PHE A 1 107 ? 9.111 3.743 -0.301 1.00 94.06 107 PHE A O 1
ATOM 793 N N . ASP A 1 108 ? 11.235 3.133 0.118 1.00 95.06 108 ASP A N 1
ATOM 794 C CA . ASP A 1 108 ? 11.202 3.530 1.525 1.00 95.06 108 ASP A CA 1
ATOM 795 C C . ASP A 1 108 ? 11.027 5.044 1.693 1.00 95.06 108 ASP A C 1
ATOM 797 O O . ASP A 1 108 ? 10.218 5.480 2.511 1.00 95.06 108 ASP A O 1
ATOM 801 N N . ALA A 1 109 ? 11.699 5.851 0.872 1.00 94.50 109 ALA A N 1
ATOM 802 C CA . ALA A 1 109 ? 11.537 7.301 0.866 1.00 94.50 109 ALA A CA 1
ATOM 803 C C . ALA A 1 109 ? 10.149 7.730 0.374 1.00 94.50 109 ALA A C 1
ATOM 805 O O . ALA A 1 109 ? 9.588 8.698 0.886 1.00 94.50 109 ALA A O 1
ATOM 806 N N . ALA A 1 110 ? 9.587 7.019 -0.607 1.00 92.19 110 ALA A N 1
ATOM 807 C CA . ALA A 1 110 ? 8.292 7.363 -1.176 1.00 92.19 110 ALA A CA 1
ATOM 808 C C . ALA A 1 110 ? 7.134 7.094 -0.207 1.00 92.19 110 ALA A C 1
ATOM 810 O O . ALA A 1 110 ? 6.194 7.887 -0.151 1.00 92.19 110 ALA A O 1
ATOM 811 N N . ALA A 1 111 ? 7.173 5.985 0.541 1.00 91.38 111 ALA A N 1
ATOM 812 C CA . ALA A 1 111 ? 6.021 5.598 1.353 1.00 91.38 111 ALA A CA 1
ATOM 813 C C . ALA 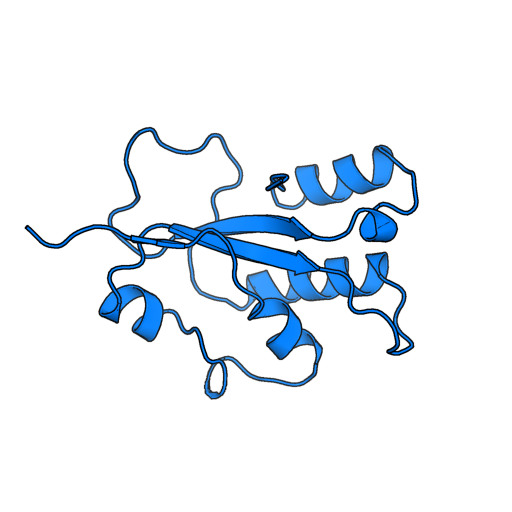A 1 111 ? 6.310 4.747 2.595 1.00 91.38 111 ALA A C 1
ATOM 815 O O . ALA A 1 111 ? 5.366 4.257 3.214 1.00 91.38 111 ALA A O 1
ATOM 816 N N . ARG A 1 112 ? 7.582 4.600 2.986 1.00 94.62 112 ARG A N 1
ATOM 817 C CA . ARG A 1 112 ? 8.054 3.702 4.048 1.00 94.62 112 ARG A CA 1
ATOM 818 C C . ARG A 1 112 ? 7.581 2.272 3.836 1.00 94.62 112 ARG A C 1
ATOM 820 O O . ARG A 1 112 ? 6.489 1.874 4.257 1.00 94.62 112 ARG A O 1
ATOM 827 N N . VAL A 1 113 ? 8.446 1.466 3.243 1.00 93.12 113 VAL A N 1
ATOM 828 C CA . VAL A 1 113 ? 8.148 0.058 3.003 1.00 93.12 113 VAL A CA 1
ATOM 829 C C . VAL A 1 113 ? 8.716 -0.797 4.120 1.00 93.12 113 VAL A C 1
ATOM 831 O O . VAL A 1 113 ? 9.775 -0.532 4.686 1.00 93.12 113 VAL A O 1
ATOM 834 N N . ARG A 1 114 ? 7.976 -1.837 4.477 1.00 88.81 114 ARG A N 1
ATOM 835 C CA . ARG A 1 114 ? 8.381 -2.817 5.480 1.00 88.81 114 ARG A CA 1
ATOM 836 C C . ARG A 1 114 ? 8.647 -4.132 4.768 1.00 88.81 114 ARG A C 1
ATOM 838 O O . ARG A 1 114 ? 7.937 -4.491 3.835 1.00 88.81 114 ARG A O 1
ATOM 845 N N . MET A 1 115 ? 9.663 -4.862 5.197 1.00 74.56 115 MET A N 1
ATOM 846 C CA . MET A 1 115 ? 9.777 -6.252 4.778 1.00 74.56 115 MET A CA 1
ATOM 847 C C . MET A 1 115 ? 9.001 -7.112 5.760 1.00 74.56 115 MET A C 1
ATOM 849 O O . MET A 1 115 ? 9.214 -7.014 6.969 1.00 74.56 115 MET A O 1
ATOM 853 N N . ILE A 1 116 ? 8.100 -7.927 5.231 1.00 65.94 116 ILE A N 1
ATOM 854 C CA . ILE A 1 116 ? 7.445 -8.991 5.981 1.00 65.94 116 ILE A CA 1
ATOM 855 C C . ILE A 1 116 ? 8.061 -10.281 5.452 1.00 65.94 116 ILE A C 1
ATOM 857 O O . ILE A 1 116 ? 8.088 -10.491 4.241 1.00 65.94 116 ILE A O 1
ATOM 861 N N . ALA A 1 117 ? 8.682 -11.034 6.357 1.00 50.34 117 ALA A N 1
ATOM 862 C CA . ALA A 1 117 ? 9.349 -12.302 6.076 1.00 50.34 117 ALA A CA 1
ATOM 863 C C . ALA A 1 117 ? 8.385 -13.472 6.279 1.00 50.34 117 ALA A C 1
ATOM 865 O O . ALA A 1 117 ? 7.524 -13.354 7.183 1.00 50.34 117 ALA A O 1
#

pLDDT: mean 89.21, std 9.37, range [50.34, 96.31]

Secondary structure (DSSP, 8-state):
-PPPEEE----HHHHHHTT--STT-S--HHHHHHTTEEEEEEEEEPPTTSSS-HHHH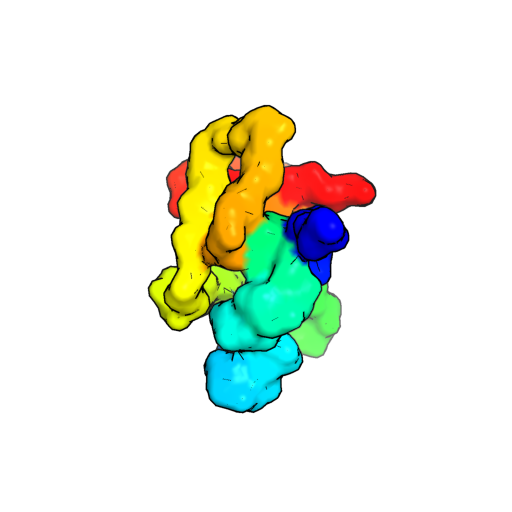HHHHHHHHTTS-S-B--SPPPSS--SS-EEEEEEE-GGGGTT-HHHHHHHHHHH-EEE--

Radius of gyration: 14.17 Å; chains: 1; bounding box: 37×21×43 Å

Foldseek 3Di:
DDDADAAPEDAQLVCVLVVHDLVPTPDAQVVCQVVNHQEYEYELEDDPDDPDQSLRSSVSSLVCVVVRPAAEDLDDDDPDGHRGYYYYYEYDDCSNCVPPVVSVVVVNVSGRYDYDD

Sequence (117 aa):
MQYKVCDAHCDTLSHLVSGGTLENATITPERLAAGGVSLQVFALFATYGRGIEPYEKARRMLSAAGEFPVPVLTGALPAALPDAPTGVFSIEGGEILQGSLERFAEFDAAARVRMIA